Protein AF-A0A7S1TQ15-F1 (afdb_monomer)

Mean predicted aligned error: 11.43 Å

Solvent-accessible surface area (backbone atoms only — not comparable to full-atom values): 6818 Å² total; per-residue (Å²): 106,51,80,49,79,37,59,72,91,71,77,86,70,56,76,86,61,72,83,52,91,47,78,42,75,75,47,83,50,100,77,46,52,38,41,35,41,60,46,96,89,54,35,34,44,38,39,34,52,22,53,37,64,55,86,94,42,80,70,33,76,76,43,81,44,71,44,81,57,48,97,64,39,74,46,75,57,84,65,64,63,69,60,40,52,52,51,50,54,52,52,34,51,51,54,52,50,50,55,52,52,52,56,62,65,71,69,75,84,84,132

Organism: NCBI:txid124430

Secondary structure (DSSP, 8-state):
-EEEEEE---GGGSSTTTT--S-EEEEEETTEEEEEEE-TTSEEEEEE---EEETTEEEESS---EEEEETTEEEE--S-HHHHHHHHHHHHHHHHHHHHHHHHHTTS---

pLDDT: mean 70.56, std 17.77, range [32.5, 92.75]

Nearest PDB structures (foldseek):
  5bxl-assembly1_H  TM=9.216E-01  e=3.280E-03  Saccharomyces cerevisiae S288C
  7qve-assembly1_d  TM=8.559E-01  e=1.949E-01  Spinacia oleracea
  8ysx-assembly1_T  TM=8.183E-01  e=1.830E-01  Canis lupus familiaris
  8fz6-assembly1_Y  TM=8.164E-01  e=2.668E-01  Bos taurus
  3une-assembly1_J  TM=8.179E-01  e=7.764E-01  Mus musculus

Structure (mmCIF, N/CA/C/O backbone):
data_AF-A0A7S1TQ15-F1
#
_entry.id   AF-A0A7S1TQ15-F1
#
loop_
_atom_site.group_PDB
_atom_site.id
_atom_site.type_symbol
_atom_site.label_atom_id
_atom_site.label_alt_id
_atom_site.label_comp_id
_atom_site.label_asym_id
_atom_site.label_entity_id
_atom_site.label_seq_id
_atom_site.pdbx_PDB_ins_code
_atom_site.Cartn_x
_atom_site.Cartn_y
_atom_site.Cartn_z
_atom_site.occupancy
_atom_site.B_iso_or_equiv
_atom_site.auth_seq_id
_atom_site.auth_comp_id
_atom_site.auth_asym_id
_atom_site.auth_atom_id
_atom_site.pdbx_PDB_model_num
ATOM 1 N N . MET A 1 1 ? -4.850 4.598 -13.115 1.00 39.69 1 MET A N 1
ATOM 2 C CA . MET A 1 1 ? -5.218 5.511 -12.016 1.00 39.69 1 MET A CA 1
ATOM 3 C C . MET A 1 1 ? -6.209 4.778 -11.133 1.00 39.69 1 MET A C 1
ATOM 5 O O . MET A 1 1 ? -7.323 4.538 -11.577 1.00 39.69 1 MET A O 1
ATOM 9 N N . ALA A 1 2 ? -5.780 4.330 -9.956 1.00 42.91 2 ALA A N 1
ATOM 10 C CA . ALA A 1 2 ? -6.659 3.720 -8.958 1.00 42.91 2 ALA A CA 1
ATOM 11 C C . ALA A 1 2 ? -6.958 4.767 -7.879 1.00 42.91 2 ALA A C 1
ATOM 13 O O . ALA A 1 2 ? -6.016 5.365 -7.367 1.00 42.91 2 ALA A O 1
ATOM 14 N N . MET A 1 3 ? -8.237 5.016 -7.586 1.00 40.44 3 MET A N 1
ATOM 15 C CA . MET A 1 3 ? -8.702 5.958 -6.563 1.00 40.44 3 MET A CA 1
ATOM 16 C C . MET A 1 3 ? -9.351 5.157 -5.435 1.00 40.44 3 MET A C 1
ATOM 18 O O . MET A 1 3 ? -10.330 4.454 -5.676 1.00 40.44 3 MET A O 1
ATOM 22 N N . VAL A 1 4 ? -8.814 5.252 -4.219 1.00 51.59 4 VAL A N 1
ATOM 23 C CA . VAL A 1 4 ? -9.372 4.574 -3.040 1.00 51.59 4 VAL A CA 1
ATOM 24 C C . VAL A 1 4 ? -9.826 5.615 -2.024 1.00 51.59 4 VAL A C 1
ATOM 26 O O . VAL A 1 4 ? -9.081 6.538 -1.696 1.00 51.59 4 VAL A O 1
ATOM 29 N N . THR A 1 5 ? -11.059 5.460 -1.538 1.00 49.28 5 THR A N 1
ATOM 30 C CA . THR A 1 5 ? -11.662 6.282 -0.482 1.00 49.28 5 THR A CA 1
ATOM 31 C C . THR A 1 5 ? -11.666 5.502 0.832 1.00 49.28 5 THR A C 1
ATOM 33 O O . THR A 1 5 ? -12.370 4.496 0.936 1.00 49.28 5 THR A O 1
ATOM 36 N N . ALA A 1 6 ? -10.929 5.954 1.844 1.00 53.72 6 ALA A N 1
ATOM 37 C CA . ALA A 1 6 ? -11.002 5.393 3.197 1.00 53.72 6 ALA A CA 1
ATOM 38 C C . ALA A 1 6 ? -11.794 6.337 4.122 1.00 53.72 6 ALA A C 1
ATOM 40 O O . ALA A 1 6 ? -11.574 7.550 4.110 1.00 53.72 6 ALA A O 1
ATOM 41 N N . ARG A 1 7 ? -12.726 5.796 4.924 1.00 45.69 7 ARG A N 1
ATOM 42 C CA . ARG A 1 7 ? -13.461 6.536 5.971 1.00 45.69 7 ARG A CA 1
ATOM 43 C C . ARG A 1 7 ? -12.857 6.232 7.346 1.00 45.69 7 ARG A C 1
ATOM 45 O O . ARG A 1 7 ? -12.654 5.067 7.677 1.00 45.69 7 ARG A O 1
ATOM 52 N N . ARG A 1 8 ? -12.595 7.270 8.152 1.00 51.50 8 ARG A N 1
ATOM 53 C CA . ARG A 1 8 ? -12.154 7.136 9.556 1.00 51.50 8 ARG A CA 1
ATOM 54 C C . ARG A 1 8 ? -13.285 6.644 10.469 1.00 51.50 8 ARG A C 1
ATOM 56 O O . ARG A 1 8 ? -14.439 7.013 10.274 1.00 51.50 8 ARG A O 1
ATOM 63 N N . SER A 1 9 ? -12.924 5.891 11.513 1.00 43.06 9 SER A N 1
ATOM 64 C CA . SER A 1 9 ? -13.835 5.373 12.547 1.00 43.06 9 SER A CA 1
ATOM 65 C C . SER A 1 9 ? -13.634 5.957 13.958 1.00 43.06 9 SER A C 1
ATOM 67 O O . SER A 1 9 ? -14.387 5.586 14.854 1.00 43.06 9 SER A O 1
ATOM 69 N N . SER A 1 10 ? -12.682 6.874 14.211 1.00 43.81 10 SER A N 1
ATOM 70 C CA . SER A 1 10 ? -12.533 7.465 15.558 1.00 43.81 10 SER A CA 1
ATOM 71 C C . SER A 1 10 ? -12.098 8.947 15.597 1.00 43.81 10 SER A C 1
ATOM 73 O O . SER A 1 10 ? -11.263 9.376 14.795 1.00 43.81 10 SER A O 1
ATOM 75 N N . PRO A 1 11 ? -12.643 9.744 16.547 1.00 48.59 11 PRO A N 1
ATOM 76 C CA . PRO A 1 11 ? -12.407 11.191 16.655 1.00 48.59 11 PRO A CA 1
ATOM 77 C C . PRO A 1 11 ? -11.086 11.584 17.349 1.00 48.59 11 PRO A C 1
ATOM 79 O O . PRO A 1 11 ? -10.644 12.724 17.222 1.00 48.59 11 PRO A O 1
ATOM 82 N N . ALA A 1 12 ? -10.416 10.665 18.055 1.00 48.09 12 ALA A N 1
ATOM 83 C CA . ALA A 1 12 ? -9.263 10.987 18.911 1.00 48.09 12 ALA A CA 1
ATOM 84 C C . ALA A 1 12 ? -7.967 11.339 18.147 1.00 48.09 12 ALA A C 1
ATOM 86 O O . ALA A 1 12 ? -7.076 11.978 18.696 1.00 48.09 12 ALA A O 1
ATOM 87 N N . SER A 1 13 ? -7.861 10.989 16.861 1.00 49.09 13 SER A N 1
ATOM 88 C CA . SER A 1 13 ? -6.695 11.296 16.013 1.00 49.09 13 SER A CA 1
ATOM 89 C C . SER A 1 13 ? -6.871 12.574 15.173 1.00 49.09 13 SER A C 1
ATOM 91 O O . SER A 1 13 ? -6.103 12.826 14.241 1.00 49.09 13 SER A O 1
ATOM 93 N N . ALA A 1 14 ? -7.907 13.378 15.449 1.00 43.75 14 ALA A N 1
ATOM 94 C CA . ALA A 1 14 ? -8.222 14.607 14.715 1.00 43.75 14 ALA A CA 1
ATOM 95 C C . ALA A 1 14 ? -7.258 15.773 15.008 1.00 43.75 14 ALA A C 1
ATOM 97 O O . ALA A 1 14 ? -7.189 16.711 14.219 1.00 43.75 14 ALA A O 1
ATOM 98 N N . LEU A 1 15 ? -6.505 15.735 16.113 1.00 41.19 15 LEU A N 1
ATOM 99 C CA . LEU A 1 15 ? -5.693 16.881 16.534 1.00 41.19 15 LEU A CA 1
ATOM 100 C C . LEU A 1 15 ? -4.345 16.981 15.798 1.00 41.19 15 LEU A C 1
ATOM 102 O O . LEU A 1 15 ? -3.867 18.085 15.566 1.00 41.19 15 LEU A O 1
ATOM 106 N N . LEU A 1 16 ? -3.765 15.857 15.362 1.00 42.66 16 LEU A N 1
ATOM 107 C CA . LEU A 1 16 ? -2.414 15.837 14.779 1.00 42.66 16 LEU A CA 1
ATOM 108 C C . LEU A 1 16 ? -2.381 16.069 13.256 1.00 42.66 16 LEU A C 1
ATOM 110 O O . LEU A 1 16 ? -1.312 16.243 12.685 1.00 42.66 16 LEU A O 1
ATOM 114 N N . LEU A 1 17 ? -3.548 16.118 12.598 1.00 41.31 17 LEU A N 1
ATOM 115 C CA . LEU A 1 17 ? -3.671 16.327 11.147 1.00 41.31 17 LEU A CA 1
ATOM 116 C C . LEU A 1 17 ? -4.515 17.562 10.782 1.00 41.31 17 LEU A C 1
ATOM 118 O O . LEU A 1 17 ? -5.043 17.659 9.680 1.00 41.31 17 LEU A O 1
ATOM 122 N N . ARG A 1 18 ? -4.665 18.521 11.703 1.00 32.50 18 ARG A N 1
ATOM 123 C CA . ARG A 1 18 ? -5.349 19.799 11.433 1.00 32.50 18 ARG A CA 1
ATOM 124 C C . ARG A 1 18 ? -4.505 20.803 10.638 1.00 32.50 18 ARG A C 1
ATOM 126 O O . ARG A 1 18 ? -5.024 21.856 10.288 1.00 32.50 18 ARG A O 1
ATOM 133 N N . LEU A 1 19 ? -3.246 20.485 10.320 1.00 35.25 19 LEU A N 1
ATOM 134 C CA . LEU A 1 19 ? -2.326 21.428 9.673 1.00 35.25 19 LEU A CA 1
ATOM 135 C C . LEU A 1 19 ? -2.038 21.167 8.185 1.00 35.25 19 LEU A C 1
ATOM 137 O O . LEU A 1 19 ? -1.336 21.960 7.570 1.00 35.25 19 LEU A O 1
ATOM 141 N N . VAL A 1 20 ? -2.562 20.098 7.575 1.00 38.12 20 VAL A N 1
ATOM 142 C CA . VAL A 1 20 ? -2.241 19.770 6.173 1.00 38.12 20 VAL A CA 1
ATOM 143 C C . VAL A 1 20 ? -3.516 19.481 5.386 1.00 38.12 20 VAL A C 1
ATOM 145 O O . VAL A 1 20 ? -3.779 18.362 4.962 1.00 38.12 20 VAL A O 1
ATOM 148 N N . ALA A 1 21 ? -4.302 20.527 5.121 1.00 34.66 21 ALA A N 1
ATOM 149 C CA . ALA A 1 21 ? -5.165 20.571 3.934 1.00 34.66 21 ALA A CA 1
ATOM 150 C C . ALA A 1 21 ? -4.309 20.842 2.675 1.00 34.66 21 ALA A C 1
ATOM 152 O O . ALA A 1 21 ? -4.622 21.704 1.860 1.00 34.66 21 ALA A O 1
ATOM 153 N N . GLY A 1 22 ? -3.172 20.156 2.574 1.00 36.62 22 GLY A N 1
ATOM 154 C CA . GLY A 1 22 ? -2.243 20.212 1.460 1.00 36.62 22 GLY A CA 1
ATOM 155 C C . GLY A 1 22 ? -2.310 18.879 0.741 1.00 36.62 22 GLY A C 1
ATOM 156 O O . GLY A 1 22 ? -2.327 17.833 1.385 1.00 36.62 22 GLY A O 1
ATOM 157 N N . VAL A 1 23 ? -2.378 18.914 -0.587 1.00 39.81 23 VAL A N 1
ATOM 158 C CA . VAL A 1 23 ? -2.098 17.744 -1.423 1.00 39.81 23 VAL A CA 1
ATOM 159 C C . VAL A 1 23 ? -0.782 17.147 -0.932 1.00 39.81 23 VAL A C 1
ATOM 161 O O . VAL A 1 23 ? 0.267 17.779 -1.055 1.00 39.81 23 VAL A O 1
ATOM 164 N N . VAL A 1 24 ? -0.834 15.963 -0.324 1.00 51.03 24 VAL A N 1
ATOM 165 C CA . VAL A 1 24 ? 0.380 15.283 0.111 1.00 51.03 24 VAL A CA 1
ATOM 166 C C . VAL A 1 24 ? 0.870 14.501 -1.097 1.00 51.03 24 VAL A C 1
ATOM 168 O O . VAL A 1 24 ? 0.331 13.447 -1.445 1.00 51.03 24 VAL A O 1
ATOM 171 N N . LEU A 1 25 ? 1.857 15.068 -1.790 1.00 47.50 25 LEU A N 1
ATOM 172 C CA . LEU A 1 25 ? 2.597 14.362 -2.827 1.00 47.50 25 LEU A CA 1
ATOM 173 C C . LEU A 1 25 ? 3.480 13.328 -2.118 1.00 47.50 25 LEU A C 1
ATOM 175 O O . LEU A 1 25 ? 4.502 13.675 -1.533 1.00 47.50 25 LEU A O 1
ATOM 179 N N . LEU A 1 26 ? 3.033 12.073 -2.089 1.00 54.91 26 LEU A N 1
ATOM 180 C CA . LEU A 1 26 ? 3.585 11.064 -1.179 1.00 54.91 26 LEU A CA 1
ATOM 181 C C . LEU A 1 26 ? 4.815 10.332 -1.750 1.00 54.91 26 LEU A C 1
ATOM 183 O O . LEU A 1 26 ? 5.414 9.520 -1.054 1.00 54.91 26 LEU A O 1
ATOM 187 N N . GLY A 1 27 ? 5.230 10.621 -2.988 1.00 52.53 27 GLY A N 1
ATOM 188 C CA . GLY A 1 27 ? 6.507 10.134 -3.515 1.00 52.53 27 GLY A CA 1
ATOM 189 C C . GLY A 1 27 ? 6.620 10.144 -5.039 1.00 52.53 27 GLY A C 1
ATOM 190 O O . GLY A 1 27 ? 5.673 9.815 -5.754 1.00 52.53 27 GLY A O 1
ATOM 191 N N . LEU A 1 28 ? 7.817 10.487 -5.518 1.00 50.78 28 LEU A N 1
ATOM 192 C CA . LEU A 1 28 ? 8.283 10.333 -6.897 1.00 50.78 28 LEU A CA 1
ATOM 193 C C . LEU A 1 28 ? 9.542 9.461 -6.855 1.00 50.78 28 LEU A C 1
ATOM 195 O O . LEU A 1 28 ? 10.629 9.953 -6.566 1.00 50.78 28 LEU A O 1
ATOM 199 N N . ALA A 1 29 ? 9.399 8.162 -7.113 1.00 52.72 29 ALA A N 1
ATOM 200 C CA . ALA A 1 29 ? 10.537 7.254 -7.237 1.00 52.72 29 ALA A CA 1
ATOM 201 C C . ALA A 1 29 ? 10.425 6.457 -8.545 1.00 52.72 29 ALA A C 1
ATOM 203 O O . ALA A 1 29 ? 9.492 5.670 -8.733 1.00 52.72 29 ALA A O 1
ATOM 204 N N . GLY A 1 30 ? 11.378 6.694 -9.455 1.00 61.09 30 GLY A N 1
ATOM 205 C CA . GLY A 1 30 ? 11.635 5.926 -10.683 1.00 61.09 30 GLY A CA 1
ATOM 206 C C . GLY A 1 30 ? 10.593 6.076 -11.796 1.00 61.09 30 GLY A C 1
ATOM 207 O O . GLY A 1 30 ? 10.892 6.609 -12.859 1.00 61.09 30 GLY A O 1
ATOM 208 N N . ALA A 1 31 ? 9.371 5.599 -11.564 1.00 64.88 31 ALA A N 1
ATOM 209 C CA . ALA A 1 31 ? 8.283 5.585 -12.549 1.00 64.88 31 ALA A CA 1
ATOM 210 C C . ALA A 1 31 ? 6.878 5.626 -11.920 1.00 64.88 31 ALA A C 1
ATOM 212 O O . ALA A 1 31 ? 5.886 5.527 -12.646 1.00 64.88 31 ALA A O 1
ATOM 213 N N . THR A 1 32 ? 6.808 5.757 -10.592 1.00 70.69 32 THR A N 1
ATOM 214 C CA . THR A 1 32 ? 5.581 5.691 -9.794 1.00 70.69 32 THR A CA 1
ATOM 215 C C . THR A 1 32 ? 5.170 7.080 -9.323 1.00 70.69 32 THR A C 1
ATOM 217 O O . THR A 1 32 ? 6.009 7.852 -8.856 1.00 70.69 32 THR A O 1
ATOM 220 N N . THR A 1 33 ? 3.877 7.387 -9.413 1.00 79.81 33 THR A N 1
ATOM 221 C CA . THR A 1 33 ? 3.289 8.635 -8.915 1.00 79.81 33 THR A CA 1
ATOM 222 C C . THR A 1 33 ? 2.149 8.316 -7.956 1.00 79.81 33 THR A C 1
ATOM 224 O O . THR A 1 33 ? 1.161 7.686 -8.340 1.00 79.81 33 THR A O 1
ATOM 227 N N . LEU A 1 34 ? 2.294 8.777 -6.712 1.00 79.19 34 LEU A N 1
ATOM 228 C CA . LEU A 1 34 ? 1.308 8.643 -5.642 1.00 79.19 34 LEU A CA 1
ATOM 229 C C . LEU A 1 34 ? 0.878 10.029 -5.157 1.00 79.19 34 LEU A C 1
ATOM 231 O O . LEU A 1 34 ? 1.718 10.884 -4.868 1.00 79.19 34 LEU A O 1
ATOM 235 N N . ALA A 1 35 ? -0.427 10.241 -5.027 1.00 81.31 35 ALA A N 1
ATOM 236 C CA . ALA A 1 35 ? -0.991 11.479 -4.503 1.00 81.31 35 ALA A CA 1
ATOM 237 C C . ALA A 1 35 ? -2.142 11.178 -3.542 1.00 81.31 35 ALA A C 1
ATOM 239 O O . ALA A 1 35 ? -2.940 10.277 -3.793 1.00 81.31 35 ALA A O 1
ATOM 240 N N . GLY A 1 36 ? -2.248 11.942 -2.456 1.00 79.81 36 GLY A N 1
ATOM 241 C CA . GLY A 1 36 ? -3.347 11.815 -1.504 1.00 79.81 36 GLY A CA 1
ATOM 242 C C . GLY A 1 36 ? -3.873 13.161 -1.021 1.00 79.81 36 GLY A C 1
ATOM 243 O O . GLY A 1 36 ? -3.133 14.143 -0.940 1.00 79.81 36 GLY A O 1
ATOM 244 N N . VAL A 1 37 ? -5.161 13.202 -0.679 1.00 78.38 37 VAL A N 1
ATOM 245 C CA . VAL A 1 37 ? -5.802 14.351 -0.032 1.00 78.38 37 VAL A CA 1
ATOM 246 C C . VAL A 1 37 ? -6.678 13.890 1.129 1.00 78.38 37 VAL A C 1
ATOM 248 O O . VAL A 1 37 ? -7.412 12.906 1.028 1.00 78.38 37 VAL A O 1
ATOM 251 N N . CYS A 1 38 ? -6.589 14.618 2.240 1.00 77.75 38 CYS A N 1
ATOM 252 C CA . CYS A 1 38 ? -7.487 14.468 3.378 1.00 77.75 38 CYS A CA 1
ATOM 253 C C . CYS A 1 38 ? -8.606 15.506 3.267 1.00 77.75 38 CYS A C 1
ATOM 255 O O . CYS A 1 38 ? -8.343 16.702 3.130 1.00 77.75 38 CYS A O 1
ATOM 257 N N . LEU A 1 39 ? -9.852 15.049 3.321 1.00 77.31 39 LEU A N 1
ATOM 258 C CA . LEU A 1 39 ? -11.031 15.902 3.278 1.00 77.31 39 LEU A CA 1
ATOM 259 C C . LEU A 1 39 ? -11.441 16.345 4.688 1.00 77.31 39 LEU A C 1
ATOM 261 O O . LEU A 1 39 ? -11.080 15.735 5.697 1.00 77.31 39 LEU A O 1
ATOM 265 N N . ARG A 1 40 ? -12.218 17.433 4.766 1.00 72.62 40 ARG A N 1
ATOM 266 C CA . ARG A 1 40 ? -12.672 18.020 6.043 1.00 72.62 40 ARG A CA 1
ATOM 267 C C . ARG A 1 40 ? -13.574 17.093 6.859 1.00 72.62 40 ARG A C 1
ATOM 269 O O . ARG A 1 40 ? -13.632 17.235 8.074 1.00 72.62 40 ARG A O 1
ATOM 276 N N . ASP A 1 41 ? -14.252 16.159 6.202 1.00 78.94 41 ASP A N 1
ATOM 277 C CA . ASP A 1 41 ? -15.088 15.134 6.833 1.00 78.94 41 ASP A CA 1
ATOM 278 C C . ASP A 1 41 ? -14.269 13.949 7.385 1.00 78.94 41 ASP A C 1
ATOM 280 O O . ASP A 1 41 ? -14.831 12.989 7.907 1.00 78.94 41 ASP A O 1
ATOM 284 N N . GLY A 1 42 ? -12.937 14.010 7.283 1.00 70.44 42 GLY A N 1
ATOM 285 C CA . GLY A 1 42 ? -12.033 12.965 7.751 1.00 70.44 42 GLY A CA 1
ATOM 286 C C . GLY A 1 42 ? -11.899 11.785 6.790 1.00 70.44 42 GLY A C 1
ATOM 287 O O . GLY A 1 42 ? -11.268 10.790 7.156 1.00 70.44 42 GLY A O 1
ATOM 288 N N . SER A 1 43 ? -12.471 11.871 5.585 1.00 75.12 43 SER A N 1
ATOM 289 C CA . SER A 1 43 ? -12.204 10.907 4.521 1.00 75.12 43 SER A CA 1
ATOM 290 C C . SER A 1 43 ? -10.852 11.177 3.857 1.00 75.12 43 SER A C 1
ATOM 292 O O . SER A 1 43 ? -10.342 12.300 3.850 1.00 75.12 43 SER A O 1
ATOM 294 N N . VAL A 1 44 ? -10.241 10.122 3.324 1.00 77.69 44 VAL A N 1
ATOM 295 C CA . VAL A 1 44 ? -8.966 10.206 2.606 1.00 77.69 44 VAL A CA 1
ATOM 296 C C . VAL A 1 44 ? -9.160 9.643 1.211 1.00 77.69 44 VAL A C 1
ATOM 298 O O . VAL A 1 44 ? -9.712 8.553 1.052 1.00 77.69 44 VAL A O 1
ATOM 301 N N . VAL A 1 45 ? -8.692 10.387 0.214 1.00 80.88 45 VAL A N 1
ATOM 302 C CA . VAL A 1 45 ? -8.629 9.950 -1.180 1.00 80.88 45 VAL A CA 1
ATOM 303 C C . VAL A 1 45 ? -7.169 9.756 -1.543 1.00 80.88 45 VAL A C 1
ATOM 305 O O . VAL A 1 45 ? -6.377 10.689 -1.413 1.00 80.88 45 VAL A O 1
ATOM 308 N N . VAL A 1 46 ? -6.823 8.563 -2.022 1.00 82.12 46 VAL A N 1
ATOM 309 C CA . VAL A 1 46 ? -5.477 8.247 -2.515 1.00 82.12 46 VAL A CA 1
ATOM 310 C C . VAL A 1 46 ? -5.560 7.798 -3.966 1.00 82.12 46 VAL A C 1
ATOM 312 O O . VAL A 1 46 ? -6.405 6.976 -4.322 1.00 82.12 46 VAL A O 1
ATOM 315 N N . GLY A 1 47 ? -4.686 8.363 -4.792 1.00 82.19 47 GLY A N 1
ATOM 316 C CA . GLY A 1 47 ? -4.510 8.065 -6.202 1.00 82.19 47 GLY A CA 1
ATOM 317 C C . GLY A 1 47 ? -3.123 7.490 -6.481 1.00 82.19 47 GLY A C 1
ATOM 318 O O . GLY A 1 47 ? -2.121 8.037 -6.019 1.00 82.19 47 GLY A O 1
ATOM 319 N N . ALA A 1 48 ? -3.067 6.422 -7.275 1.00 82.06 48 ALA A N 1
ATOM 320 C CA . ALA A 1 48 ? -1.822 5.838 -7.772 1.00 82.06 48 ALA A CA 1
ATOM 321 C C . ALA A 1 48 ? -1.876 5.585 -9.285 1.00 82.06 48 ALA A C 1
ATOM 323 O O . ALA A 1 48 ? -2.922 5.208 -9.838 1.00 82.06 48 ALA A O 1
ATOM 324 N N . ASP A 1 49 ? -0.744 5.759 -9.967 1.00 83.62 49 ASP A N 1
ATOM 325 C CA . ASP A 1 49 ? -0.568 5.233 -11.318 1.00 83.62 49 ASP A CA 1
ATOM 326 C C . ASP A 1 49 ? -0.482 3.691 -11.293 1.00 83.62 49 ASP A C 1
ATOM 328 O O . ASP A 1 49 ? -0.122 3.086 -10.288 1.00 83.62 49 ASP A O 1
ATOM 332 N N . THR A 1 50 ? -0.848 3.034 -12.394 1.00 80.50 50 THR A N 1
ATOM 333 C CA . THR A 1 50 ? -0.922 1.557 -12.477 1.00 80.50 50 THR A CA 1
ATOM 334 C C . THR A 1 50 ? 0.223 0.951 -13.285 1.00 80.50 50 THR A C 1
ATOM 336 O O . THR A 1 50 ? 0.194 -0.224 -13.639 1.00 80.50 50 THR A O 1
ATOM 339 N N . ARG A 1 51 ? 1.222 1.760 -13.644 1.00 82.06 51 ARG A N 1
ATOM 340 C CA . ARG A 1 51 ? 2.327 1.342 -14.502 1.00 82.06 51 ARG A CA 1
ATOM 341 C C . ARG A 1 51 ? 3.511 0.914 -13.643 1.00 82.06 51 ARG A C 1
ATOM 343 O O . ARG A 1 51 ? 3.970 1.684 -12.805 1.00 82.06 51 ARG A O 1
ATOM 350 N N . ALA A 1 52 ? 4.041 -0.273 -13.891 1.00 81.88 52 ALA A N 1
ATOM 351 C CA . ALA A 1 52 ? 5.321 -0.727 -13.366 1.00 81.88 52 ALA A CA 1
ATOM 352 C C . ALA A 1 52 ? 6.335 -0.836 -14.507 1.00 81.88 52 ALA A C 1
ATOM 354 O O . ALA A 1 52 ? 6.011 -1.276 -15.614 1.00 81.88 52 ALA A O 1
ATOM 355 N N . THR A 1 53 ? 7.571 -0.426 -14.242 1.00 81.44 53 THR A N 1
ATOM 356 C CA . THR A 1 53 ? 8.665 -0.464 -15.215 1.00 81.44 53 THR A CA 1
ATOM 357 C C . THR A 1 53 ? 9.777 -1.383 -14.731 1.00 81.44 53 THR A C 1
ATOM 359 O O . THR A 1 53 ? 10.210 -1.276 -13.587 1.00 81.44 53 THR A O 1
ATOM 362 N N . GLY A 1 54 ? 10.262 -2.255 -15.613 1.00 80.50 54 GLY A N 1
ATOM 363 C CA . GLY A 1 54 ? 11.518 -2.979 -15.448 1.00 80.50 54 GLY A CA 1
ATOM 364 C C . GLY A 1 54 ? 12.600 -2.254 -16.240 1.00 80.50 54 GLY A C 1
ATOM 365 O O . GLY A 1 54 ? 12.578 -2.267 -17.475 1.00 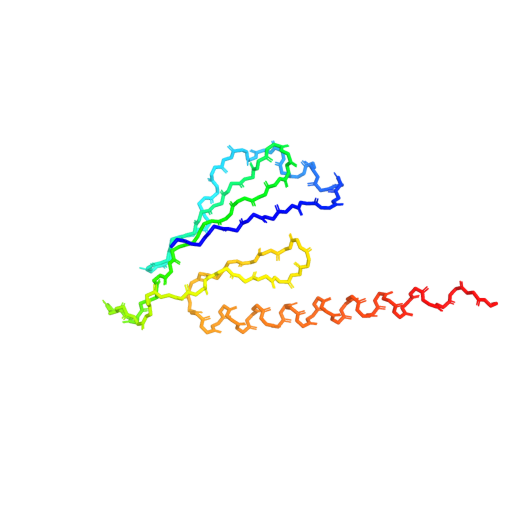80.50 54 GLY A O 1
ATOM 366 N N . ALA A 1 55 ? 13.512 -1.576 -15.539 1.00 79.31 55 ALA A N 1
ATOM 367 C CA . ALA A 1 55 ? 14.454 -0.633 -16.142 1.00 79.31 55 ALA A CA 1
ATOM 368 C C . ALA A 1 55 ? 13.721 0.414 -17.014 1.00 79.31 55 ALA A C 1
ATOM 370 O O . ALA A 1 55 ? 12.917 1.183 -16.492 1.00 79.31 55 ALA A O 1
ATOM 371 N N . ALA A 1 56 ? 13.956 0.431 -18.329 1.00 80.38 56 ALA A N 1
ATOM 372 C CA . ALA A 1 56 ? 13.331 1.373 -19.263 1.00 80.38 56 ALA A CA 1
ATOM 373 C C . ALA A 1 56 ? 12.029 0.858 -19.912 1.00 80.38 56 ALA A C 1
ATOM 375 O O . ALA A 1 56 ? 11.381 1.588 -20.661 1.00 80.38 56 ALA A O 1
ATOM 376 N N . THR A 1 57 ? 11.634 -0.394 -19.657 1.00 82.81 57 THR A N 1
ATOM 377 C CA . THR A 1 57 ? 10.471 -1.024 -20.305 1.00 82.81 57 THR A CA 1
ATOM 378 C C . THR A 1 57 ? 9.284 -1.132 -19.357 1.00 82.81 57 THR A C 1
ATOM 380 O O . THR A 1 57 ? 9.450 -1.311 -18.153 1.00 82.81 57 THR A O 1
ATOM 383 N N . VAL A 1 58 ? 8.063 -1.019 -19.886 1.00 83.81 58 VAL A N 1
ATOM 384 C CA . VAL A 1 58 ? 6.841 -1.228 -19.095 1.00 83.81 58 VAL A CA 1
ATOM 385 C C . VAL A 1 58 ? 6.651 -2.725 -18.879 1.00 83.81 58 VAL A C 1
ATOM 387 O O . VAL A 1 58 ? 6.310 -3.438 -19.819 1.00 83.81 58 VAL A O 1
ATOM 390 N N . ALA A 1 59 ? 6.872 -3.178 -17.647 1.00 83.69 59 ALA A N 1
ATOM 391 C CA . ALA A 1 59 ? 6.736 -4.579 -17.259 1.00 83.69 59 ALA A CA 1
ATOM 392 C C . ALA A 1 59 ? 5.270 -4.949 -16.997 1.00 83.69 59 ALA A C 1
ATOM 394 O O . ALA A 1 59 ? 4.823 -6.023 -17.383 1.00 83.69 59 ALA A O 1
ATOM 395 N N . ASP A 1 60 ? 4.506 -4.032 -16.396 1.00 82.25 60 ASP A N 1
ATOM 396 C CA . ASP A 1 60 ? 3.076 -4.214 -16.158 1.00 82.25 60 ASP A CA 1
ATOM 397 C C . ASP A 1 60 ? 2.331 -2.880 -16.308 1.00 82.25 60 ASP A C 1
ATOM 399 O O . ASP A 1 60 ? 2.765 -1.832 -15.829 1.00 82.25 60 ASP A O 1
ATOM 403 N N . LYS A 1 61 ? 1.193 -2.906 -17.004 1.00 80.38 61 LYS A N 1
ATOM 404 C CA . LYS A 1 61 ? 0.315 -1.743 -17.218 1.00 80.38 61 LYS A CA 1
ATOM 405 C C . LYS A 1 61 ? -0.784 -1.627 -16.153 1.00 80.38 61 LYS A C 1
ATOM 407 O O . LYS A 1 61 ? -1.460 -0.594 -16.092 1.00 80.38 61 LYS A O 1
ATOM 412 N N . ARG A 1 62 ? -1.009 -2.688 -15.372 1.00 78.69 62 ARG A N 1
ATOM 413 C CA . ARG A 1 62 ? -2.099 -2.835 -14.397 1.00 78.69 62 ARG A CA 1
ATOM 414 C C . ARG A 1 62 ? -1.593 -3.263 -13.015 1.00 78.69 62 ARG A C 1
ATOM 416 O O . ARG A 1 62 ? -2.319 -3.915 -12.272 1.00 78.69 62 ARG A O 1
ATOM 423 N N . CYS A 1 63 ? -0.392 -2.832 -12.652 1.00 80.62 63 CYS A N 1
ATOM 424 C CA . CYS A 1 63 ? 0.155 -3.056 -11.324 1.00 80.62 63 CYS A CA 1
ATOM 425 C C . CYS A 1 63 ? -0.686 -2.300 -10.279 1.00 80.62 63 CYS A C 1
ATOM 427 O O . CYS A 1 63 ? -0.946 -1.098 -10.416 1.00 80.62 63 CYS A O 1
ATOM 429 N N . LEU A 1 64 ? -1.127 -3.014 -9.245 1.00 82.19 64 LEU A N 1
ATOM 430 C CA . LEU A 1 64 ? -1.809 -2.446 -8.087 1.00 82.19 64 LEU A CA 1
ATOM 431 C C . LEU A 1 64 ? -0.758 -1.963 -7.091 1.00 82.19 64 LEU A C 1
ATOM 433 O O . LEU A 1 64 ? 0.036 -2.755 -6.606 1.00 82.19 64 LEU A O 1
ATOM 437 N N . LYS A 1 65 ? -0.764 -0.660 -6.801 1.00 79.25 65 LYS A N 1
ATOM 438 C CA . LYS A 1 65 ? 0.166 -0.032 -5.844 1.00 79.25 65 LYS A CA 1
ATOM 439 C C . LYS A 1 65 ? -0.487 0.325 -4.51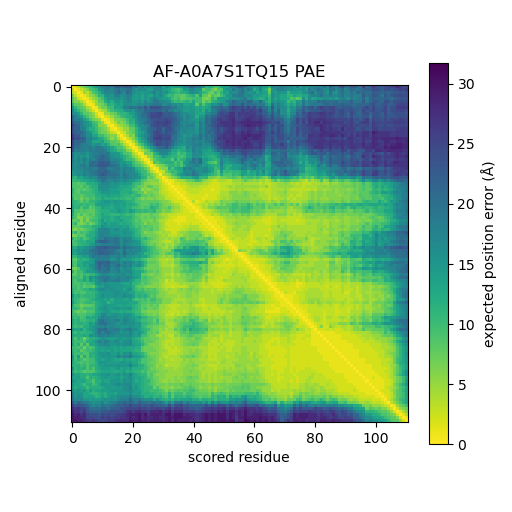4 1.00 79.25 65 LYS A C 1
ATOM 441 O O . LYS A 1 65 ? 0.191 0.808 -3.614 1.00 79.25 65 LYS A O 1
ATOM 446 N N . LEU A 1 66 ? -1.808 0.164 -4.425 1.00 83.62 66 LEU A N 1
ATOM 447 C CA . LEU A 1 66 ? -2.611 0.431 -3.238 1.00 83.62 66 LEU A CA 1
ATOM 448 C C . LEU A 1 66 ? -3.096 -0.901 -2.675 1.00 83.62 66 LEU A C 1
ATOM 450 O O . LEU A 1 66 ? -3.769 -1.653 -3.381 1.00 83.62 66 LEU A O 1
ATOM 454 N N . HIS A 1 67 ? -2.780 -1.155 -1.410 1.00 83.62 67 HIS A N 1
ATOM 455 C CA . HIS A 1 67 ? -3.095 -2.396 -0.711 1.00 83.62 67 HIS A CA 1
ATOM 456 C C . HIS A 1 67 ? -3.933 -2.077 0.529 1.00 83.62 67 HIS A C 1
ATOM 458 O O . HIS A 1 67 ? -3.669 -1.107 1.246 1.00 83.62 67 HIS A O 1
ATOM 464 N N . ALA A 1 68 ? -4.982 -2.861 0.764 1.00 82.12 68 ALA A N 1
ATOM 465 C CA . ALA A 1 68 ? -5.840 -2.705 1.932 1.00 82.12 68 ALA A CA 1
ATOM 466 C C . ALA A 1 68 ? -5.237 -3.483 3.104 1.00 82.12 68 ALA A C 1
ATOM 468 O O . ALA A 1 68 ? -5.303 -4.703 3.125 1.00 82.12 68 ALA A O 1
ATOM 469 N N . LEU A 1 69 ? -4.682 -2.763 4.077 1.00 79.81 69 LEU A N 1
ATOM 470 C CA . LEU A 1 69 ? -3.907 -3.354 5.166 1.00 79.81 69 LEU A CA 1
ATOM 471 C C . LEU A 1 69 ? -4.796 -3.836 6.327 1.00 79.81 69 LEU A C 1
ATOM 473 O O . LEU A 1 69 ? -4.542 -4.858 6.955 1.00 79.81 69 LEU A O 1
ATOM 477 N N . ALA A 1 70 ? -5.837 -3.065 6.648 1.00 77.31 70 ALA A N 1
ATOM 478 C CA . ALA A 1 70 ? -6.794 -3.359 7.714 1.00 77.31 70 ALA A CA 1
ATOM 479 C C . ALA A 1 70 ? -8.107 -2.587 7.467 1.00 77.31 70 ALA A C 1
ATOM 481 O O . ALA A 1 70 ? -8.140 -1.707 6.600 1.00 77.31 70 ALA A O 1
ATOM 482 N N . PRO A 1 71 ? -9.196 -2.840 8.223 1.00 76.31 71 PRO A N 1
ATOM 483 C CA . PRO A 1 71 ? -10.435 -2.076 8.087 1.00 76.31 71 PRO A CA 1
ATOM 484 C C . PRO A 1 71 ? -10.193 -0.561 8.208 1.00 76.31 71 PRO A C 1
ATOM 486 O O . PRO A 1 71 ? -9.822 -0.059 9.267 1.00 76.31 71 PRO A O 1
ATOM 489 N N . GLY A 1 72 ? -10.392 0.169 7.106 1.00 74.38 72 GLY A N 1
ATOM 490 C CA . GLY A 1 72 ? -10.181 1.620 7.034 1.00 74.38 72 GLY A CA 1
ATOM 491 C C . GLY A 1 72 ? -8.722 2.076 6.877 1.00 74.38 72 GLY A C 1
ATOM 492 O O . GLY A 1 72 ? -8.477 3.281 6.909 1.00 74.38 72 GLY A O 1
ATOM 493 N N . ILE A 1 73 ? -7.766 1.158 6.689 1.00 79.00 73 ILE A N 1
ATOM 494 C CA . ILE A 1 73 ? -6.340 1.462 6.495 1.00 79.00 73 ILE A CA 1
ATOM 495 C C . ILE A 1 73 ? -5.892 0.959 5.122 1.00 79.00 73 ILE A C 1
ATOM 497 O O . ILE A 1 73 ? -6.017 -0.221 4.801 1.00 79.00 73 ILE A O 1
ATOM 501 N N . VAL A 1 74 ?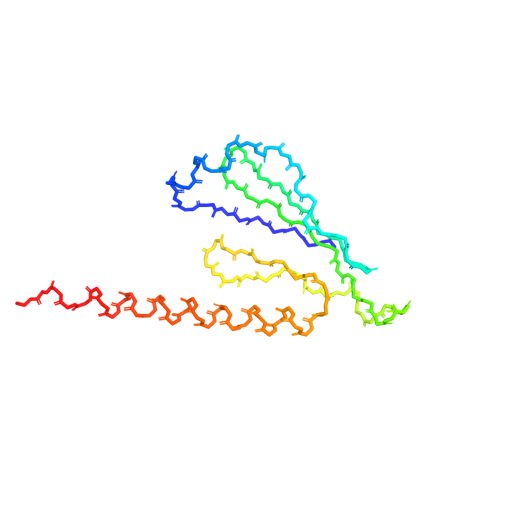 -5.335 1.869 4.325 1.00 82.06 74 VAL A N 1
ATOM 502 C CA . VAL A 1 74 ? -4.778 1.594 2.996 1.00 82.06 74 VAL A CA 1
ATOM 503 C C . VAL A 1 74 ? -3.326 2.043 2.992 1.00 82.06 74 VAL A C 1
ATOM 505 O O . VAL A 1 74 ? -3.011 3.118 3.503 1.00 82.06 74 VAL A O 1
ATOM 508 N N . VAL A 1 75 ? -2.456 1.226 2.411 1.00 82.88 75 VAL A N 1
ATOM 509 C CA . VAL A 1 75 ? -1.034 1.519 2.232 1.00 82.88 75 VAL A CA 1
ATOM 510 C C . VAL A 1 75 ? -0.709 1.610 0.745 1.00 82.88 75 VAL A C 1
ATOM 512 O O . VAL A 1 75 ? -1.353 0.969 -0.087 1.00 82.88 75 VAL A O 1
ATOM 515 N N . ALA A 1 7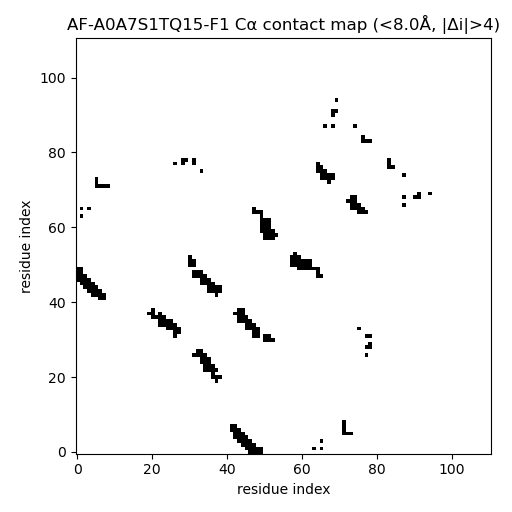6 ? 0.275 2.441 0.411 1.00 83.38 76 ALA A N 1
ATOM 516 C CA . ALA A 1 76 ? 0.785 2.582 -0.941 1.00 83.38 76 ALA A CA 1
ATOM 517 C C . ALA A 1 76 ? 2.265 2.191 -0.990 1.00 83.38 76 ALA A C 1
ATOM 519 O O . ALA A 1 76 ? 3.047 2.652 -0.158 1.00 83.38 76 ALA A O 1
ATOM 520 N N . GLY A 1 77 ? 2.646 1.366 -1.964 1.00 78.00 77 GLY A N 1
ATOM 521 C CA . GLY A 1 77 ? 4.037 0.980 -2.203 1.00 78.00 77 GLY A CA 1
ATOM 522 C C . GLY A 1 77 ? 4.724 1.897 -3.219 1.00 78.00 77 GLY A C 1
ATOM 523 O O . GLY A 1 77 ? 4.177 2.166 -4.290 1.00 78.00 77 GLY A O 1
ATOM 524 N N . ALA A 1 78 ? 5.942 2.353 -2.915 1.00 78.44 78 ALA A N 1
ATOM 525 C CA . ALA A 1 78 ? 6.816 3.048 -3.859 1.00 78.44 78 ALA A CA 1
ATOM 526 C C . ALA A 1 78 ? 8.246 2.502 -3.758 1.00 78.44 78 ALA A C 1
ATOM 528 O O . ALA A 1 78 ? 8.788 2.380 -2.663 1.00 78.44 78 ALA A O 1
ATOM 529 N N . GLY A 1 79 ? 8.860 2.199 -4.904 1.00 76.81 79 GLY A N 1
ATOM 530 C CA . GLY A 1 79 ? 10.174 1.556 -4.978 1.00 76.81 79 GLY A CA 1
ATOM 531 C C . GLY A 1 79 ? 10.086 0.162 -5.596 1.00 76.81 79 GLY A C 1
ATOM 532 O O . GLY A 1 79 ? 9.283 -0.065 -6.502 1.00 76.81 79 GLY A O 1
ATOM 533 N N . THR A 1 80 ? 10.928 -0.762 -5.138 1.00 82.81 80 THR A N 1
ATOM 534 C CA . THR A 1 80 ? 10.958 -2.145 -5.632 1.00 82.81 80 THR A CA 1
ATOM 535 C C . THR A 1 80 ? 9.671 -2.875 -5.251 1.00 82.81 80 THR A C 1
ATOM 537 O O . THR A 1 80 ? 9.459 -3.160 -4.075 1.00 82.81 80 THR A O 1
ATOM 540 N N . SER A 1 81 ? 8.839 -3.220 -6.240 1.00 79.50 81 SER A N 1
ATOM 541 C CA . SER A 1 81 ? 7.507 -3.808 -6.020 1.00 79.50 81 SER A CA 1
ATOM 542 C C . SER A 1 81 ? 7.518 -5.011 -5.072 1.00 79.50 81 SER A C 1
ATOM 544 O O . SER A 1 81 ? 6.762 -5.023 -4.110 1.00 79.50 81 SER A O 1
ATOM 546 N N . ALA A 1 82 ? 8.442 -5.960 -5.266 1.00 82.00 82 ALA A N 1
ATOM 547 C CA . ALA A 1 82 ? 8.525 -7.157 -4.425 1.00 82.00 82 ALA A CA 1
ATOM 548 C C . ALA A 1 82 ? 8.796 -6.843 -2.941 1.00 82.00 82 ALA A C 1
ATOM 550 O O . ALA A 1 82 ? 8.218 -7.477 -2.064 1.00 82.00 82 ALA A O 1
ATOM 551 N N . ALA A 1 83 ? 9.626 -5.833 -2.654 1.00 82.56 83 ALA A N 1
ATOM 552 C CA . ALA A 1 83 ? 9.901 -5.416 -1.281 1.00 82.56 83 ALA A CA 1
ATOM 553 C C . ALA A 1 83 ? 8.672 -4.746 -0.642 1.00 82.56 83 ALA A C 1
ATOM 555 O O . ALA A 1 83 ? 8.387 -4.966 0.532 1.00 82.56 83 ALA A O 1
ATOM 556 N N . CYS A 1 84 ? 7.916 -3.953 -1.412 1.00 83.69 84 CYS A N 1
ATOM 557 C CA . CYS A 1 84 ? 6.664 -3.363 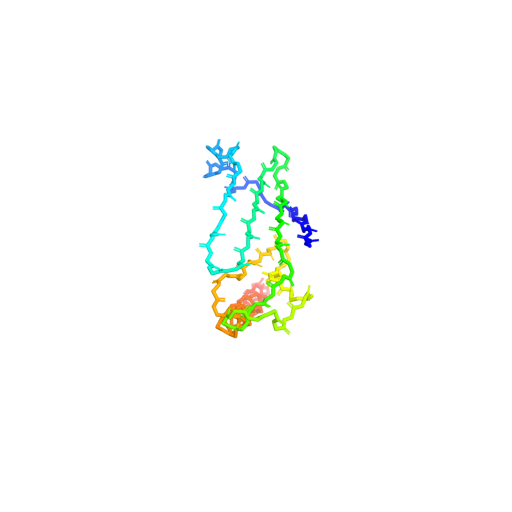-0.937 1.00 83.69 84 CYS A CA 1
ATOM 558 C C . CYS A 1 84 ? 5.614 -4.434 -0.613 1.00 83.69 84 CYS A C 1
ATOM 560 O O . CYS A 1 84 ? 4.951 -4.332 0.421 1.00 83.69 84 CYS A O 1
ATOM 562 N N . ASP A 1 85 ? 5.487 -5.459 -1.456 1.00 86.31 85 ASP A N 1
ATOM 563 C CA . ASP A 1 85 ? 4.535 -6.554 -1.253 1.00 86.31 85 ASP A CA 1
ATOM 564 C C . ASP A 1 85 ? 4.886 -7.384 -0.009 1.00 86.31 85 ASP A C 1
ATOM 566 O O . ASP A 1 85 ? 4.010 -7.705 0.797 1.00 86.31 85 ASP A O 1
ATOM 570 N N . GLU A 1 86 ? 6.170 -7.691 0.192 1.00 90.25 86 GLU A N 1
ATOM 571 C CA . GLU A 1 86 ? 6.647 -8.456 1.349 1.00 90.25 86 GLU A CA 1
ATOM 572 C C . GLU A 1 86 ? 6.443 -7.705 2.671 1.00 90.25 86 GLU A C 1
ATOM 574 O O . GLU A 1 86 ? 5.921 -8.272 3.638 1.00 90.25 86 GLU A O 1
ATOM 579 N N . VAL A 1 87 ? 6.788 -6.413 2.704 1.00 88.38 87 VAL A N 1
ATOM 580 C CA . VAL A 1 87 ? 6.565 -5.563 3.882 1.00 88.38 87 VAL A CA 1
ATOM 581 C C . VAL A 1 87 ? 5.073 -5.450 4.175 1.00 88.38 87 VAL A C 1
ATOM 583 O O . VAL A 1 87 ? 4.664 -5.664 5.314 1.00 88.38 87 VAL A O 1
ATOM 586 N N . THR A 1 88 ? 4.252 -5.193 3.153 1.00 87.06 88 THR A N 1
ATOM 587 C CA . THR A 1 88 ? 2.795 -5.087 3.308 1.00 87.06 88 THR A CA 1
ATOM 588 C C . THR A 1 88 ? 2.226 -6.365 3.911 1.00 87.06 88 THR A C 1
ATOM 590 O O . THR A 1 88 ? 1.575 -6.313 4.952 1.00 87.06 88 THR A O 1
ATOM 593 N N . ARG A 1 89 ? 2.544 -7.523 3.323 1.00 89.25 89 ARG A N 1
ATOM 594 C CA . ARG A 1 89 ? 2.068 -8.826 3.797 1.00 89.25 89 ARG A CA 1
ATOM 595 C C . ARG A 1 89 ? 2.486 -9.108 5.239 1.00 89.25 89 ARG A C 1
ATOM 597 O O . ARG A 1 89 ? 1.695 -9.634 6.018 1.00 89.25 89 ARG A O 1
ATOM 604 N N . THR A 1 90 ? 3.718 -8.762 5.601 1.00 91.94 90 THR A N 1
ATOM 605 C CA . THR A 1 90 ? 4.222 -8.956 6.966 1.00 91.94 90 THR A CA 1
ATOM 606 C C . THR A 1 90 ? 3.459 -8.077 7.954 1.00 91.94 90 THR A C 1
ATOM 608 O O . THR A 1 90 ? 2.973 -8.568 8.972 1.00 91.94 90 THR A O 1
ATOM 611 N N . THR A 1 91 ? 3.252 -6.800 7.624 1.00 87.88 91 THR A N 1
ATOM 612 C CA . THR A 1 91 ? 2.476 -5.879 8.463 1.00 87.88 91 THR A CA 1
ATOM 613 C C . THR A 1 91 ? 1.005 -6.301 8.585 1.00 87.88 91 THR A C 1
ATOM 615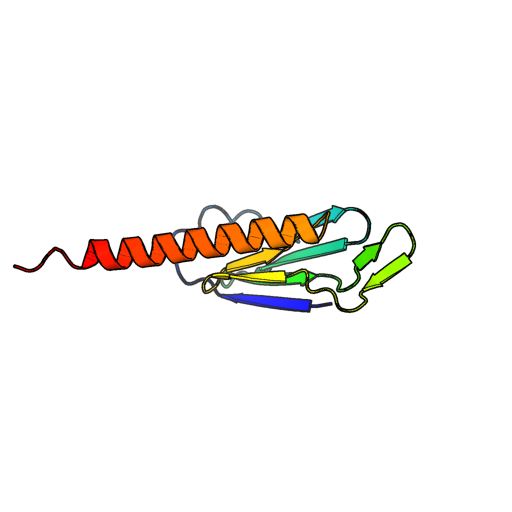 O O . THR A 1 91 ? 0.434 -6.211 9.672 1.00 87.88 91 THR A O 1
ATOM 618 N N . GLU A 1 92 ? 0.381 -6.817 7.519 1.00 89.19 92 GLU A N 1
ATOM 619 C CA . GLU A 1 92 ? -0.981 -7.381 7.572 1.00 89.19 92 GLU A CA 1
ATOM 620 C C . GLU A 1 92 ? -1.074 -8.551 8.558 1.00 89.19 92 GLU A C 1
ATOM 622 O O . GLU A 1 92 ? -2.017 -8.632 9.355 1.00 89.19 92 GLU A O 1
ATOM 627 N N . MET A 1 93 ? -0.087 -9.452 8.532 1.00 90.62 93 MET A N 1
ATOM 628 C CA . MET A 1 93 ? -0.025 -10.592 9.447 1.00 90.62 93 MET A CA 1
ATOM 629 C C . MET A 1 93 ? 0.131 -10.140 10.900 1.00 90.62 93 MET A C 1
ATOM 631 O O . MET A 1 93 ? -0.586 -10.636 11.771 1.00 90.62 93 MET A O 1
ATOM 635 N N . GLU A 1 94 ? 1.015 -9.181 11.170 1.00 92.19 94 GLU A N 1
ATOM 636 C CA . GLU A 1 94 ? 1.224 -8.636 12.515 1.00 92.19 94 GLU A CA 1
ATOM 637 C C . GLU A 1 94 ? -0.033 -7.954 13.067 1.00 92.19 94 GLU A C 1
ATOM 639 O O . GLU A 1 94 ? -0.430 -8.215 14.205 1.00 92.19 94 GLU A O 1
ATOM 644 N N . LEU A 1 95 ? -0.712 -7.140 12.252 1.00 87.44 95 LEU A N 1
ATOM 645 C CA . LEU A 1 95 ? -1.969 -6.490 12.630 1.00 87.44 95 LEU A CA 1
ATOM 646 C C . LEU A 1 95 ? -3.077 -7.510 12.905 1.00 87.44 95 LEU A C 1
ATOM 648 O O . LEU A 1 95 ? -3.820 -7.378 13.882 1.00 87.44 95 LEU A O 1
ATOM 652 N N . SER A 1 96 ? -3.167 -8.547 12.074 1.00 87.56 96 SER A N 1
ATOM 653 C CA . SER A 1 96 ? -4.136 -9.632 12.247 1.00 87.56 96 SER A CA 1
ATOM 654 C C . SER A 1 96 ? -3.877 -10.415 13.538 1.00 87.56 96 SER A C 1
ATOM 656 O O . SER A 1 96 ? -4.806 -10.695 14.299 1.00 87.56 96 SER A O 1
ATOM 658 N N . LEU A 1 97 ? -2.611 -10.723 13.829 1.00 92.75 97 LEU A N 1
ATOM 659 C CA . LEU A 1 97 ? -2.196 -11.382 15.069 1.00 92.75 97 LEU A CA 1
ATOM 660 C C . LEU A 1 97 ? -2.489 -10.523 16.300 1.00 92.75 97 LEU A C 1
ATOM 662 O O . LEU A 1 97 ? -2.990 -11.037 17.300 1.00 92.75 97 LEU A O 1
ATOM 666 N N . GLU A 1 98 ? -2.221 -9.221 16.243 1.00 91.06 98 GLU A N 1
ATOM 667 C CA . GLU A 1 98 ? -2.529 -8.301 17.337 1.00 91.06 98 GLU A CA 1
ATOM 668 C C . GLU A 1 98 ? -4.042 -8.197 17.582 1.00 91.06 98 GLU A C 1
ATOM 670 O O . GLU A 1 98 ? -4.491 -8.229 18.731 1.00 91.06 98 GLU A O 1
ATOM 675 N N . ALA A 1 99 ? -4.856 -8.172 16.523 1.00 86.38 99 ALA A N 1
ATOM 676 C CA . ALA A 1 99 ? -6.312 -8.215 16.644 1.00 86.38 99 ALA A CA 1
ATOM 677 C C . ALA A 1 99 ? -6.798 -9.509 17.329 1.00 86.38 99 ALA A C 1
ATOM 679 O O . ALA A 1 99 ? -7.658 -9.461 18.216 1.00 86.38 99 ALA A O 1
ATOM 680 N N . LEU A 1 100 ? -6.210 -10.660 16.981 1.00 90.62 100 LEU A N 1
ATOM 681 C CA . LEU A 1 100 ? -6.495 -11.940 17.638 1.00 90.62 100 LEU A CA 1
ATOM 682 C C . LEU A 1 100 ? -6.080 -11.933 19.116 1.00 90.62 100 LEU A C 1
ATOM 684 O O . LEU A 1 100 ? -6.872 -12.326 19.976 1.00 90.62 100 LEU A O 1
ATOM 688 N N . ARG A 1 101 ? -4.878 -11.437 19.435 1.00 92.44 101 ARG A N 1
ATOM 689 C CA . ARG A 1 101 ? -4.379 -11.316 20.817 1.00 92.44 101 ARG A CA 1
ATOM 690 C C . ARG A 1 101 ? -5.283 -10.436 21.672 1.00 92.44 101 ARG A C 1
ATOM 692 O O . ARG A 1 101 ? -5.581 -10.790 22.812 1.00 92.44 101 ARG A O 1
ATOM 699 N N . ARG A 1 102 ? -5.755 -9.310 21.128 1.00 87.62 102 ARG A N 1
ATOM 700 C CA . ARG A 1 102 ? -6.709 -8.420 21.809 1.00 87.62 102 ARG A CA 1
ATOM 701 C C . ARG A 1 102 ? 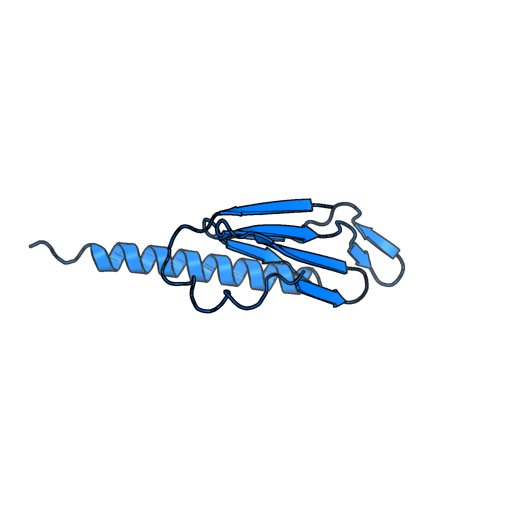-8.028 -9.120 22.109 1.00 87.62 102 ARG A C 1
ATOM 703 O O . ARG A 1 102 ? -8.545 -8.979 23.214 1.00 87.62 102 ARG A O 1
ATOM 710 N N . ARG A 1 103 ? -8.535 -9.925 21.170 1.00 84.88 103 ARG A N 1
ATOM 711 C CA . ARG A 1 103 ? -9.763 -10.707 21.368 1.00 84.88 103 ARG A CA 1
ATOM 712 C C . ARG A 1 103 ? -9.608 -11.758 22.467 1.00 84.88 103 ARG A C 1
ATOM 714 O O . ARG A 1 103 ? -10.511 -11.917 23.278 1.00 84.88 103 ARG A O 1
ATOM 721 N N . GLN A 1 104 ? -8.467 -12.441 22.519 1.00 87.38 104 GLN A N 1
ATOM 722 C CA . GLN A 1 104 ? -8.197 -13.456 23.542 1.00 87.38 104 GLN A CA 1
ATOM 723 C C . GLN A 1 104 ? -7.971 -12.840 24.933 1.00 87.38 104 GLN A C 1
ATOM 725 O O . GLN A 1 104 ? -8.408 -13.406 25.929 1.00 87.38 104 GLN A O 1
ATOM 730 N N . ARG A 1 105 ? -7.366 -11.647 25.016 1.00 76.38 105 ARG A N 1
ATOM 731 C CA . ARG A 1 105 ? -7.185 -10.911 26.282 1.00 76.38 105 ARG A CA 1
ATOM 732 C C . ARG A 1 105 ? -8.488 -10.373 26.876 1.00 76.38 105 ARG A C 1
ATOM 734 O O . ARG A 1 105 ? -8.615 -10.321 28.093 1.00 76.38 105 ARG A O 1
ATOM 741 N N . GLY A 1 106 ? -9.452 -9.988 26.040 1.00 62.69 106 GLY A N 1
ATOM 742 C CA . GLY A 1 106 ? -10.756 -9.486 26.490 1.00 62.69 106 GLY A CA 1
ATOM 743 C C . GLY A 1 106 ? -11.711 -10.557 27.036 1.00 62.69 106 GLY A C 1
ATOM 744 O O . GLY A 1 106 ? -12.758 -10.202 27.562 1.00 62.69 106 GLY A O 1
ATOM 745 N N . GLY A 1 107 ? -11.375 -11.848 26.918 1.00 57.22 107 GLY A N 1
ATOM 746 C CA . GLY A 1 107 ? -12.230 -12.966 27.340 1.00 57.22 107 GLY A CA 1
ATOM 747 C C . GLY A 1 107 ? -11.994 -13.493 28.762 1.00 57.22 107 GLY A C 1
ATOM 748 O O . GLY A 1 107 ? -12.615 -14.482 29.128 1.00 57.22 107 GLY A O 1
ATOM 749 N N . GLY A 1 108 ? -11.096 -12.886 29.550 1.00 50.94 108 GLY A N 1
ATOM 750 C CA . GLY A 1 108 ? -10.677 -13.398 30.869 1.00 50.94 108 GLY A CA 1
ATOM 751 C C . GLY A 1 108 ? -11.262 -12.692 32.100 1.00 50.94 108 GLY A C 1
ATOM 752 O O . GLY A 1 108 ? -10.790 -12.940 33.203 1.00 50.94 108 GLY A O 1
ATOM 753 N N . GLY A 1 109 ? -12.237 -11.792 31.942 1.00 49.56 109 GLY A N 1
ATOM 754 C CA . GLY A 1 109 ? -12.848 -11.040 33.047 1.00 49.56 109 GLY A CA 1
ATOM 755 C C . GLY A 1 109 ? -14.333 -11.353 33.199 1.00 49.56 109 GLY A C 1
ATOM 756 O O . GLY A 1 109 ? -15.168 -10.548 32.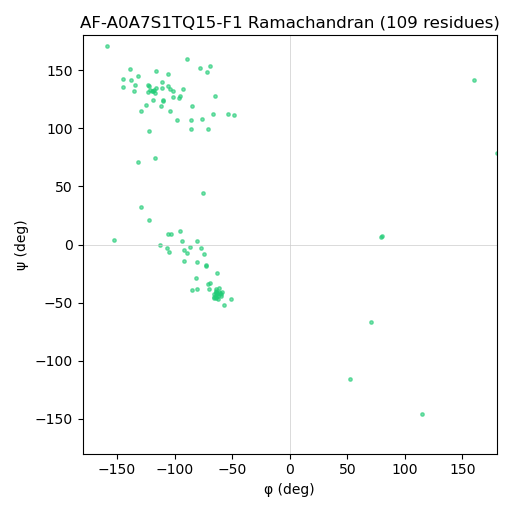802 1.00 49.56 109 GLY A O 1
ATOM 757 N N . GLY A 1 110 ? -14.659 -12.530 33.726 1.00 49.31 110 GLY A N 1
ATOM 758 C CA . GLY A 1 110 ? -16.039 -12.946 33.972 1.00 49.31 110 GLY A CA 1
ATOM 759 C C . GLY A 1 110 ? -16.099 -14.341 34.580 1.00 49.31 110 GLY A C 1
ATOM 760 O O . GLY A 1 110 ? -16.344 -15.308 33.864 1.00 49.31 110 GLY A O 1
ATOM 761 N N . GLY A 1 111 ? -15.833 -14.424 35.882 1.00 38.16 111 GLY A N 1
ATOM 762 C CA . GLY A 1 111 ? -15.905 -15.629 36.707 1.00 38.16 111 GLY A CA 1
ATOM 763 C C . GLY A 1 111 ? -15.598 -15.278 38.149 1.00 38.16 111 GLY A C 1
ATOM 764 O O . GLY A 1 111 ? -14.467 -14.799 38.373 1.00 38.16 111 GLY A O 1
#

InterPr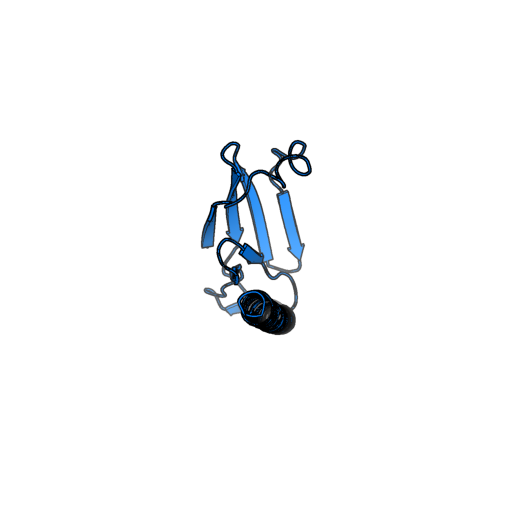o domains:
  IPR001353 Proteasome, subunit alpha/beta [PF00227] (31-103)
  IPR029055 Nucleophile aminohydrolases, N-terminal [G3DSA:3.60.20.10] (32-105)
  IPR029055 Nucleophile aminohydrolases, N-terminal [SSF56235] (30-101)

Radius of gyration: 17.4 Å; Cα contacts (8 Å, |Δi|>4): 148; chains: 1; bounding box: 30×37×57 Å

Foldseek 3Di:
DDKDKFADDDDPPVPPPPPDQDFCFPDDDDPKTKIKGQDPNRMIIIDIQQFDDDRPHTPGRGHDQWDDLDRRDIDGDDDDPVVSVVVSVVSSVVVVVVVVVVVVVVPPPDD

Sequence (111 aa):
MAMVTARRSSPASALLLRLVAGVVLLGLAGATTLAGVCLRDGSVVVGADTRATGAATVADKRCLKLHALAPGIVVAGAGTSAACDEVTRTTEMELSLEALRRRQRGGGGGG